Protein AF-A0A928L0U6-F1 (afdb_monomer_lite)

Secondary structure (DSSP, 8-state):
---------------------BPPPEEEEEE-TT--EEEEEEEEE--SSS-EEEEEEEETTEEEEEEEEEGGGHHHHS-SEEEEEEE-SSEEEEEEE-SS-EEEEEEE----S-GGGEEETTS---GGGS-HHHHHHHHHHHHHHHHHS-HHHHHHHHHHTT---HHHHHHHTTT-

Structure (mmCIF, N/CA/C/O backbone):
data_AF-A0A928L0U6-F1
#
_entry.id   AF-A0A928L0U6-F1
#
loop_
_atom_site.group_PDB
_atom_site.id
_atom_site.type_symbol
_atom_site.label_atom_id
_atom_site.label_alt_id
_atom_site.label_comp_id
_atom_site.label_asym_id
_atom_site.label_entity_id
_atom_site.label_seq_id
_atom_site.pdbx_PDB_ins_code
_atom_site.Cartn_x
_atom_site.Cartn_y
_atom_site.Cartn_z
_atom_site.occupancy
_atom_site.B_iso_or_equiv
_atom_site.auth_seq_id
_atom_site.auth_comp_id
_atom_site.auth_asym_id
_atom_site.auth_atom_id
_atom_site.pdbx_PDB_model_num
ATOM 1 N N . MET A 1 1 ? 22.237 1.518 -74.200 1.00 36.81 1 MET A N 1
ATOM 2 C CA . MET A 1 1 ? 22.639 2.707 -73.406 1.00 36.81 1 MET A CA 1
ATOM 3 C C . MET A 1 1 ? 21.566 3.766 -73.618 1.00 36.81 1 MET A C 1
ATOM 5 O O . MET A 1 1 ? 21.291 4.031 -74.770 1.00 36.81 1 MET A O 1
ATOM 9 N N . LYS A 1 2 ? 20.863 4.363 -72.656 1.00 33.72 2 LYS A N 1
ATOM 10 C CA . LYS A 1 2 ? 20.849 4.355 -71.186 1.00 33.72 2 LYS A CA 1
ATOM 11 C C . LYS A 1 2 ? 19.377 4.572 -70.776 1.00 33.72 2 LYS A C 1
ATOM 13 O O . LYS A 1 2 ? 18.682 5.361 -71.406 1.00 33.72 2 LYS A O 1
ATOM 18 N N . ARG A 1 3 ? 18.920 3.847 -69.751 1.00 42.75 3 ARG A N 1
ATOM 19 C CA . ARG A 1 3 ? 17.608 4.009 -69.107 1.00 42.75 3 ARG A CA 1
ATOM 20 C C . ARG A 1 3 ? 17.595 5.345 -68.355 1.00 42.75 3 ARG A C 1
ATOM 22 O O . ARG A 1 3 ? 18.485 5.558 -67.538 1.00 42.75 3 ARG A O 1
ATOM 29 N N . ILE A 1 4 ? 16.615 6.210 -68.608 1.00 46.28 4 ILE A N 1
ATOM 30 C CA . ILE A 1 4 ? 16.318 7.353 -67.735 1.00 46.28 4 ILE A CA 1
ATOM 31 C C . ILE A 1 4 ? 15.182 6.899 -66.824 1.00 46.28 4 ILE A C 1
ATOM 33 O O . ILE A 1 4 ? 14.012 6.895 -67.192 1.00 46.28 4 ILE A O 1
ATOM 37 N N . LEU A 1 5 ? 15.596 6.396 -65.666 1.00 39.69 5 LEU A N 1
ATOM 38 C CA . LEU A 1 5 ? 14.762 6.122 -64.511 1.00 39.69 5 LEU A CA 1
ATOM 39 C C . LEU A 1 5 ? 14.549 7.479 -63.831 1.00 39.69 5 LEU A C 1
ATOM 41 O O . LEU A 1 5 ? 15.474 8.011 -63.219 1.00 39.69 5 LEU A O 1
ATOM 45 N N . THR A 1 6 ? 13.381 8.086 -64.018 1.00 46.53 6 THR A N 1
ATOM 46 C CA . THR A 1 6 ? 13.034 9.326 -63.322 1.00 46.53 6 THR A CA 1
ATOM 47 C C . THR A 1 6 ? 12.952 9.021 -61.833 1.00 46.53 6 THR A C 1
ATOM 49 O O . THR A 1 6 ? 12.134 8.210 -61.401 1.00 46.53 6 THR A O 1
ATOM 52 N N . LEU A 1 7 ? 13.865 9.642 -61.085 1.00 39.06 7 LEU A N 1
ATOM 53 C CA . LEU A 1 7 ? 13.968 9.610 -59.635 1.00 39.06 7 LEU A CA 1
ATOM 54 C C . LEU A 1 7 ? 12.607 9.923 -59.000 1.00 39.06 7 LEU A C 1
ATOM 56 O O . LEU A 1 7 ? 12.190 11.077 -58.920 1.00 39.06 7 LEU A O 1
ATOM 60 N N . MET A 1 8 ? 11.957 8.889 -58.479 1.00 38.91 8 MET A N 1
ATOM 61 C CA . MET A 1 8 ? 11.011 9.011 -57.381 1.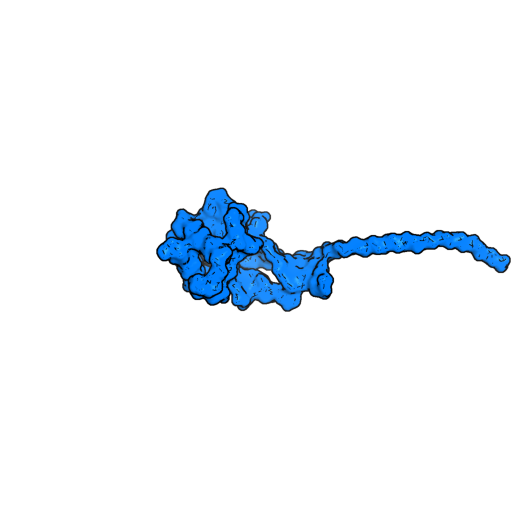00 38.91 8 MET A CA 1
ATOM 62 C C . MET A 1 8 ? 11.874 9.273 -56.139 1.00 38.91 8 MET A C 1
ATOM 64 O O . MET A 1 8 ? 12.319 8.345 -55.468 1.00 38.91 8 MET A O 1
ATOM 68 N N . VAL A 1 9 ? 12.255 10.539 -55.926 1.00 48.03 9 VAL A N 1
ATOM 69 C CA . VAL A 1 9 ? 12.964 10.949 -54.712 1.00 48.03 9 VAL A CA 1
ATOM 70 C C . VAL A 1 9 ? 12.006 10.724 -53.558 1.00 48.03 9 VAL A C 1
ATOM 72 O O . VAL A 1 9 ? 11.060 11.480 -53.351 1.00 48.03 9 VAL A O 1
ATOM 75 N N . CYS A 1 10 ? 12.278 9.641 -52.840 1.00 39.12 10 CYS A N 1
ATOM 76 C CA . CYS A 1 10 ? 11.883 9.397 -51.473 1.00 39.12 10 CYS A CA 1
ATOM 77 C C . CYS A 1 10 ? 12.217 10.634 -50.637 1.00 39.12 10 CYS A C 1
ATOM 79 O O . CYS A 1 10 ? 13.304 10.749 -50.072 1.00 39.12 10 CYS A O 1
ATOM 81 N N . MET A 1 11 ? 11.276 11.568 -50.548 1.00 35.69 11 MET A N 1
ATOM 82 C CA . MET A 1 11 ? 11.236 12.510 -49.446 1.00 35.69 11 MET A CA 1
ATOM 83 C C . MET A 1 11 ? 10.711 11.703 -48.262 1.00 35.69 11 MET A C 1
ATOM 85 O O . MET A 1 11 ? 9.514 11.639 -47.993 1.00 35.69 11 MET A O 1
ATOM 89 N N . GLY A 1 12 ? 11.636 10.950 -47.662 1.00 40.84 12 GLY A N 1
ATOM 90 C CA . GLY A 1 12 ? 11.429 10.204 -46.439 1.00 40.84 12 GLY A CA 1
ATOM 91 C C . GLY A 1 12 ? 11.084 11.191 -45.343 1.00 40.84 12 GLY A C 1
ATOM 92 O O . GLY A 1 12 ? 11.961 11.720 -44.667 1.00 40.84 12 GLY A O 1
ATOM 93 N N . ILE A 1 13 ? 9.790 11.437 -45.182 1.00 47.28 13 ILE A N 1
ATOM 94 C CA . ILE A 1 13 ? 9.236 11.895 -43.925 1.00 47.28 13 ILE A CA 1
ATOM 95 C C . ILE A 1 13 ? 9.401 10.706 -42.977 1.00 47.28 13 ILE A C 1
ATOM 97 O O . ILE A 1 13 ? 8.510 9.876 -42.825 1.00 47.28 13 ILE A O 1
ATOM 101 N N . ILE A 1 14 ? 10.586 10.584 -42.382 1.00 45.88 14 ILE A N 1
ATOM 102 C CA . ILE A 1 14 ? 10.756 9.780 -41.183 1.00 45.88 14 ILE A CA 1
ATOM 103 C C . ILE A 1 14 ? 10.191 10.644 -40.053 1.00 45.88 14 ILE A C 1
ATOM 105 O O . ILE A 1 14 ? 10.925 11.305 -39.325 1.00 45.88 14 ILE A O 1
ATOM 109 N N . PHE A 1 15 ? 8.862 10.663 -39.920 1.00 38.91 15 PHE A N 1
ATOM 110 C CA . PHE A 1 15 ? 8.289 10.805 -38.591 1.00 38.91 15 PHE A CA 1
ATOM 111 C C . PHE A 1 15 ? 8.683 9.520 -37.868 1.00 38.91 15 PHE A C 1
ATOM 113 O O . PHE A 1 15 ? 7.978 8.516 -37.930 1.00 38.91 15 PHE A O 1
ATOM 120 N N . VAL A 1 16 ? 9.851 9.532 -37.218 1.00 48.03 16 VAL A N 1
ATOM 121 C CA . VAL A 1 16 ? 10.051 8.667 -36.062 1.00 48.03 16 VAL A CA 1
ATOM 122 C C . VAL A 1 16 ? 9.058 9.223 -35.054 1.00 48.03 16 VAL A C 1
ATOM 124 O O . VAL A 1 16 ? 9.351 10.166 -34.326 1.00 48.03 16 VAL A O 1
ATOM 127 N N . GLY A 1 17 ? 7.823 8.726 -35.093 1.00 39.69 17 GLY A N 1
ATOM 128 C CA . GLY A 1 17 ? 7.016 8.772 -33.896 1.00 39.69 17 GLY A CA 1
ATOM 129 C C . GLY A 1 17 ? 7.876 8.094 -32.843 1.00 39.69 17 GLY A C 1
ATOM 130 O O . GLY A 1 17 ? 8.216 6.922 -33.007 1.00 39.69 17 GLY A O 1
ATOM 131 N N . CYS A 1 18 ? 8.293 8.835 -31.819 1.00 43.31 18 CYS A N 1
ATOM 132 C CA . CYS A 1 18 ? 8.692 8.248 -30.549 1.00 43.31 18 CYS A CA 1
ATOM 133 C C . CYS A 1 18 ? 7.446 7.547 -29.999 1.00 43.31 18 CYS A C 1
ATOM 135 O O . CYS A 1 18 ? 6.746 8.069 -29.139 1.00 43.31 18 CYS A O 1
ATOM 137 N N . GLY A 1 19 ? 7.086 6.419 -30.608 1.00 41.84 19 GLY A N 1
ATOM 138 C CA . GLY A 1 19 ? 6.124 5.500 -30.056 1.00 41.84 19 GLY A CA 1
ATOM 139 C C . GLY A 1 19 ? 6.805 4.926 -28.837 1.00 41.84 19 GLY A C 1
ATOM 140 O O . GLY A 1 19 ? 7.831 4.257 -28.965 1.00 41.84 19 GLY A O 1
ATOM 141 N N . ASN A 1 20 ? 6.274 5.244 -27.662 1.00 50.28 20 ASN A N 1
ATOM 142 C CA . ASN A 1 20 ? 6.529 4.447 -26.478 1.00 50.28 20 ASN A CA 1
ATOM 143 C C . ASN A 1 20 ? 6.080 3.028 -26.833 1.00 50.28 20 ASN A C 1
ATOM 145 O O . ASN A 1 20 ? 4.891 2.723 -26.810 1.00 50.28 20 ASN A O 1
ATOM 149 N N . ASN A 1 21 ? 7.019 2.199 -27.282 1.00 57.91 21 ASN A N 1
ATOM 150 C CA . ASN A 1 21 ? 6.764 0.787 -27.478 1.00 57.91 21 ASN A CA 1
ATOM 151 C C . ASN A 1 21 ? 6.652 0.207 -26.070 1.00 57.91 21 ASN A C 1
ATOM 153 O O . ASN A 1 21 ? 7.659 0.119 -25.362 1.00 57.91 21 ASN A O 1
ATOM 157 N N . GLU A 1 22 ? 5.421 -0.070 -25.652 1.00 57.06 22 GLU A N 1
ATOM 158 C CA . GLU A 1 22 ? 5.137 -0.895 -24.485 1.00 57.06 22 GLU A CA 1
ATOM 159 C C . GLU A 1 22 ? 5.423 -2.351 -24.884 1.00 57.06 22 GLU A C 1
ATOM 161 O O . GLU A 1 22 ? 4.916 -2.839 -25.898 1.00 57.06 22 GLU A O 1
ATOM 166 N N . TYR A 1 23 ? 6.318 -3.011 -24.149 1.00 62.94 23 TYR A N 1
ATOM 167 C CA . TYR A 1 23 ? 6.666 -4.419 -24.360 1.00 62.94 23 TYR A CA 1
ATOM 168 C C . TYR A 1 23 ? 5.714 -5.331 -23.567 1.00 62.94 23 TYR A C 1
ATOM 170 O O . TYR A 1 23 ? 4.919 -4.848 -22.763 1.00 62.94 23 TYR A O 1
ATOM 178 N N . GLU A 1 24 ? 5.772 -6.650 -23.799 1.00 65.56 24 GLU A N 1
ATOM 179 C CA . GLU A 1 24 ? 4.904 -7.629 -23.122 1.00 65.56 24 GLU A CA 1
ATOM 180 C C . GLU A 1 24 ? 4.887 -7.436 -21.596 1.00 65.56 24 GLU A C 1
ATOM 182 O O . GLU A 1 24 ? 5.928 -7.431 -20.933 1.00 65.56 24 GLU A O 1
ATOM 187 N N . ALA A 1 25 ? 3.679 -7.294 -21.043 1.00 74.88 25 ALA A N 1
ATOM 188 C CA . ALA A 1 25 ? 3.470 -7.203 -19.609 1.00 74.88 25 ALA A CA 1
ATOM 189 C C . ALA A 1 25 ? 3.709 -8.572 -18.964 1.00 74.88 25 ALA A C 1
ATOM 191 O O . ALA A 1 25 ? 3.139 -9.587 -19.369 1.00 74.88 25 ALA A O 1
ATOM 192 N N . ASN A 1 26 ? 4.542 -8.596 -17.933 1.00 88.44 26 ASN A N 1
ATOM 193 C CA . ASN A 1 26 ? 4.703 -9.766 -17.083 1.00 88.44 26 ASN A CA 1
ATOM 194 C C . ASN A 1 26 ? 3.840 -9.587 -15.833 1.00 88.44 26 ASN A C 1
ATOM 196 O O . ASN A 1 26 ? 3.715 -8.471 -15.328 1.00 88.44 26 ASN A O 1
ATOM 200 N N . SER A 1 27 ? 3.293 -10.676 -15.293 1.00 94.00 27 SER A N 1
ATOM 201 C CA . SER A 1 27 ? 2.428 -10.605 -14.117 1.00 94.00 27 SER A CA 1
ATOM 202 C C . SER A 1 27 ? 2.723 -11.677 -13.075 1.00 94.00 27 SER A C 1
ATOM 204 O O . SER A 1 27 ? 3.277 -12.740 -13.366 1.00 94.00 27 SER A O 1
ATOM 206 N N . TYR A 1 28 ? 2.384 -11.377 -11.824 1.00 94.94 28 TYR A N 1
ATOM 207 C CA . TYR A 1 28 ? 2.440 -12.322 -10.715 1.00 94.94 28 TYR A CA 1
ATOM 208 C C . TYR A 1 28 ? 1.364 -12.016 -9.675 1.00 94.94 28 TYR A C 1
ATOM 210 O O . TYR A 1 28 ? 0.845 -10.903 -9.593 1.00 94.94 28 TYR A O 1
ATOM 218 N N . THR A 1 29 ? 1.044 -13.020 -8.862 1.00 96.81 29 THR A N 1
ATOM 219 C CA . THR A 1 29 ? 0.003 -12.922 -7.839 1.00 96.81 29 THR A CA 1
ATOM 220 C C . THR A 1 29 ? 0.617 -12.808 -6.449 1.00 96.81 29 THR A C 1
ATOM 222 O O . THR A 1 29 ? 1.466 -13.613 -6.062 1.00 96.81 29 THR A O 1
ATOM 225 N N . LEU A 1 30 ? 0.141 -11.839 -5.671 1.00 96.50 30 LEU A N 1
ATOM 226 C CA . LEU A 1 30 ? 0.382 -11.733 -4.238 1.00 96.50 30 LEU A CA 1
ATOM 227 C C . LEU A 1 30 ? -0.888 -12.125 -3.491 1.00 96.50 30 LEU A C 1
ATOM 229 O O . LEU A 1 30 ? -1.949 -11.559 -3.726 1.00 96.50 30 LEU A O 1
ATOM 233 N N . LYS A 1 31 ? -0.770 -13.060 -2.550 1.00 96.12 31 LYS A N 1
ATOM 234 C CA . LYS A 1 31 ? -1.862 -13.434 -1.652 1.00 96.12 31 LYS A CA 1
ATOM 235 C C . LYS A 1 31 ? -1.438 -13.224 -0.211 1.00 96.12 31 LYS A C 1
ATOM 237 O O . LYS A 1 31 ? -0.339 -13.628 0.169 1.00 96.12 31 LYS A O 1
ATOM 242 N N . ASN A 1 32 ? -2.301 -12.609 0.589 1.00 93.69 32 ASN A N 1
ATOM 243 C CA . ASN A 1 32 ? -2.034 -12.391 2.007 1.00 93.69 32 ASN A CA 1
ATOM 244 C C . ASN A 1 32 ? -2.902 -13.276 2.917 1.00 93.69 32 ASN A C 1
ATOM 246 O O . ASN A 1 32 ? -3.729 -14.074 2.469 1.00 93.69 32 ASN A O 1
ATOM 250 N N . ASN A 1 33 ? -2.702 -13.128 4.227 1.00 94.31 33 ASN A N 1
ATOM 251 C CA . ASN A 1 33 ? -3.347 -13.959 5.246 1.00 94.31 33 ASN A CA 1
ATOM 252 C C . ASN A 1 33 ? -4.825 -13.602 5.506 1.00 94.31 33 ASN A C 1
ATOM 254 O O . ASN A 1 33 ? -5.458 -14.227 6.355 1.00 94.31 33 ASN A O 1
ATOM 258 N N . PHE A 1 34 ? -5.385 -12.642 4.764 1.00 92.94 34 PHE A N 1
ATOM 259 C CA . PHE A 1 34 ? -6.811 -12.302 4.749 1.00 92.94 34 PHE A CA 1
ATOM 260 C C . PHE A 1 34 ? -7.535 -12.827 3.503 1.00 92.94 34 PHE A C 1
ATOM 262 O O . PHE A 1 34 ? -8.688 -12.476 3.275 1.00 92.94 34 PHE A O 1
ATOM 269 N N . ASN A 1 35 ? -6.887 -13.699 2.717 1.00 91.62 35 ASN A N 1
ATOM 270 C CA . ASN A 1 35 ? -7.367 -14.158 1.408 1.00 91.62 35 ASN A CA 1
ATOM 271 C C . ASN A 1 35 ? -7.545 -13.031 0.380 1.00 91.62 35 ASN A C 1
ATOM 273 O O . ASN A 1 35 ? -8.207 -13.242 -0.633 1.00 91.62 35 ASN A O 1
ATOM 277 N N . GLU A 1 36 ? -6.934 -11.870 0.610 1.00 94.56 36 GLU A N 1
ATOM 278 C CA . GLU A 1 36 ? -6.851 -10.825 -0.401 1.00 94.56 36 GLU A CA 1
ATOM 279 C C . GLU A 1 36 ? -5.825 -11.277 -1.449 1.00 94.56 36 GLU A C 1
ATOM 281 O O . GLU A 1 36 ? -4.711 -11.695 -1.105 1.00 94.56 36 GLU A O 1
ATOM 286 N N . GLU A 1 37 ? -6.228 -11.236 -2.715 1.00 97.19 37 GLU A N 1
ATOM 287 C CA . GLU A 1 37 ? -5.417 -11.636 -3.859 1.00 97.19 37 GLU A CA 1
ATOM 288 C C . GLU A 1 37 ? -5.221 -10.435 -4.782 1.00 97.19 37 GLU A C 1
ATOM 290 O O . GLU A 1 37 ? -6.187 -9.808 -5.219 1.00 97.19 37 GLU A O 1
ATOM 295 N N . TYR A 1 38 ? -3.959 -10.124 -5.058 1.00 97.12 38 TYR A N 1
ATOM 296 C CA . TYR A 1 38 ? -3.540 -8.988 -5.860 1.00 97.12 38 TYR A CA 1
ATOM 297 C C . TYR A 1 38 ? -2.781 -9.486 -7.079 1.00 97.12 38 TYR A C 1
ATOM 299 O O . TYR A 1 38 ? -1.856 -10.292 -6.951 1.00 97.12 38 TYR A O 1
ATOM 307 N N . ILE A 1 39 ? -3.147 -8.987 -8.252 1.00 97.31 39 ILE A N 1
ATOM 308 C CA . ILE A 1 39 ? -2.397 -9.221 -9.483 1.00 97.31 39 ILE A CA 1
ATOM 309 C C . ILE A 1 39 ? -1.496 -8.015 -9.676 1.00 97.31 39 ILE A C 1
ATOM 311 O O . ILE A 1 39 ? -1.967 -6.884 -9.649 1.00 97.31 39 ILE A O 1
ATOM 315 N N . VAL A 1 40 ? -0.203 -8.250 -9.841 1.00 96.31 40 VAL A N 1
ATOM 316 C CA . VAL A 1 40 ? 0.760 -7.197 -10.138 1.00 96.31 40 VAL A CA 1
ATOM 317 C C . VAL A 1 40 ? 1.278 -7.416 -11.543 1.00 96.31 40 VAL A C 1
ATOM 319 O O . VAL A 1 40 ? 1.804 -8.486 -11.846 1.00 96.31 40 VAL A O 1
ATOM 322 N N . GLU A 1 41 ? 1.148 -6.393 -12.373 1.00 94.94 41 GLU A N 1
ATOM 323 C CA . GLU A 1 41 ? 1.671 -6.339 -13.729 1.00 94.94 41 GLU A CA 1
ATOM 324 C C . GLU A 1 41 ? 2.857 -5.385 -13.787 1.00 94.94 41 GLU A C 1
ATOM 326 O O . GLU A 1 41 ? 2.904 -4.380 -13.074 1.00 94.94 41 GLU A O 1
ATOM 331 N N . TYR A 1 42 ? 3.830 -5.702 -14.634 1.00 91.12 42 TYR A N 1
ATOM 332 C CA . TYR A 1 42 ? 4.902 -4.784 -14.966 1.00 91.12 42 TYR A CA 1
ATOM 333 C C . TYR A 1 42 ? 5.151 -4.755 -16.468 1.00 91.12 42 TYR A C 1
ATOM 335 O O . TYR A 1 42 ? 5.412 -5.784 -17.099 1.00 91.12 42 TYR A O 1
ATOM 343 N N . THR A 1 43 ? 5.082 -3.547 -17.014 1.00 89.62 43 THR A N 1
ATOM 344 C CA . THR A 1 43 ? 5.160 -3.263 -18.444 1.00 89.62 43 THR A CA 1
ATOM 345 C C . THR A 1 43 ? 6.389 -2.414 -18.697 1.00 89.62 43 THR A C 1
ATOM 347 O O . THR A 1 43 ? 6.532 -1.316 -18.151 1.00 89.62 43 THR A O 1
ATOM 350 N N . GLU A 1 44 ? 7.304 -2.926 -19.512 1.00 88.06 44 GLU A N 1
ATOM 351 C CA . GLU A 1 44 ? 8.475 -2.164 -19.932 1.00 88.06 44 GLU A CA 1
ATOM 352 C C . GLU A 1 44 ? 8.049 -1.147 -20.986 1.00 88.06 44 GLU A C 1
ATOM 354 O O . GLU A 1 44 ? 7.288 -1.466 -21.900 1.00 88.06 44 GLU A O 1
ATOM 359 N N . TYR A 1 45 ? 8.564 0.072 -20.892 1.00 83.88 45 TYR A N 1
ATOM 360 C CA . TYR A 1 45 ? 8.366 1.077 -21.924 1.00 83.88 45 TYR A CA 1
ATOM 361 C C . TYR A 1 45 ? 9.659 1.831 -22.197 1.00 83.88 45 TYR A C 1
ATOM 363 O O . TYR A 1 45 ? 10.497 2.072 -21.322 1.00 83.88 45 TYR A O 1
ATOM 371 N N . SER A 1 46 ? 9.837 2.188 -23.465 1.00 78.56 46 SER A N 1
ATOM 372 C CA . SER A 1 46 ? 11.036 2.888 -23.915 1.00 78.56 46 SER A CA 1
ATOM 373 C C . SER A 1 46 ? 11.034 4.322 -23.377 1.00 78.56 46 SER A C 1
ATOM 375 O O . SER A 1 46 ? 10.255 5.149 -23.839 1.00 78.56 46 SER A O 1
ATOM 377 N N . GLY A 1 47 ? 11.910 4.626 -22.420 1.00 66.50 47 GLY A N 1
ATOM 378 C CA . GLY A 1 47 ? 12.338 5.990 -22.123 1.00 66.50 47 GLY A CA 1
ATOM 379 C C . GLY A 1 47 ? 13.687 6.250 -22.795 1.00 66.50 47 GLY A C 1
ATOM 380 O O . GLY A 1 47 ? 14.488 5.338 -22.991 1.00 66.50 47 GLY A O 1
ATOM 381 N N . PHE A 1 48 ? 13.945 7.486 -23.209 1.00 52.88 48 PHE A N 1
ATOM 382 C CA . PHE A 1 48 ? 15.283 7.895 -23.633 1.00 52.88 48 PHE A CA 1
ATOM 383 C C . PHE A 1 48 ? 15.880 8.782 -22.533 1.00 52.88 48 PHE A C 1
ATOM 385 O O . PHE A 1 48 ? 15.224 9.753 -22.152 1.00 52.88 48 PHE A O 1
ATOM 392 N N . PRO A 1 49 ? 17.097 8.509 -22.029 1.00 67.69 49 PRO A N 1
ATOM 393 C CA . PRO A 1 49 ? 18.030 7.452 -22.444 1.00 67.69 49 PRO A CA 1
ATOM 394 C C . PRO A 1 49 ? 17.769 6.070 -21.812 1.00 67.69 49 PRO A C 1
ATOM 396 O O . PRO A 1 49 ? 18.360 5.094 -22.267 1.00 67.69 49 PRO A O 1
ATOM 399 N N . ASP A 1 50 ? 16.916 5.983 -20.787 1.00 74.31 50 ASP A N 1
ATOM 400 C CA . ASP A 1 50 ? 16.732 4.779 -19.969 1.00 74.31 50 ASP A CA 1
ATOM 401 C C . ASP A 1 50 ? 15.382 4.086 -20.202 1.00 74.31 50 ASP A C 1
ATOM 403 O O . ASP A 1 50 ? 14.333 4.725 -20.255 1.00 74.31 50 ASP A O 1
ATOM 407 N N . THR A 1 51 ? 15.390 2.752 -20.264 1.00 84.25 51 THR A N 1
ATOM 408 C CA . THR A 1 51 ? 14.157 1.947 -20.241 1.00 84.25 51 THR A CA 1
ATOM 409 C C . THR A 1 51 ? 13.493 2.068 -18.874 1.00 84.25 51 THR A C 1
ATOM 411 O O . THR A 1 51 ? 14.138 1.892 -17.835 1.00 84.25 51 THR A O 1
ATOM 414 N N . ASN A 1 52 ? 12.194 2.327 -18.881 1.00 88.25 52 ASN A N 1
ATOM 415 C CA . ASN A 1 52 ? 11.388 2.420 -17.680 1.00 88.25 52 ASN A CA 1
ATOM 416 C C . ASN A 1 52 ? 10.463 1.210 -17.567 1.00 88.25 52 ASN A C 1
ATOM 418 O O . ASN A 1 52 ? 10.238 0.467 -18.524 1.00 88.25 52 ASN A O 1
ATOM 422 N N . VAL A 1 53 ? 9.933 1.023 -16.370 1.00 89.94 53 VAL A N 1
ATOM 423 C CA . VAL A 1 53 ? 8.905 0.040 -16.069 1.00 89.94 53 VAL A CA 1
ATOM 424 C C . VAL A 1 53 ? 7.737 0.746 -15.408 1.00 89.94 53 VAL A C 1
ATOM 426 O O . VAL A 1 53 ? 7.933 1.568 -14.513 1.00 89.94 53 VAL A O 1
ATOM 429 N N . ARG A 1 54 ? 6.529 0.429 -15.861 1.00 91.44 54 ARG A N 1
ATOM 430 C CA . ARG A 1 54 ? 5.281 0.753 -15.174 1.00 91.44 54 ARG A CA 1
ATOM 431 C C . ARG A 1 54 ? 4.881 -0.476 -14.377 1.00 91.44 54 ARG A C 1
ATOM 433 O O . ARG A 1 54 ? 4.914 -1.574 -14.923 1.00 91.44 54 ARG A O 1
ATOM 440 N N . ILE A 1 55 ? 4.546 -0.297 -13.109 1.00 92.19 55 ILE A N 1
ATOM 441 C CA . ILE A 1 55 ? 4.047 -1.346 -12.227 1.00 92.19 55 ILE A CA 1
ATOM 442 C C . ILE A 1 55 ? 2.617 -0.981 -11.861 1.00 92.19 55 ILE A C 1
ATOM 444 O O . ILE A 1 55 ? 2.386 0.085 -11.292 1.00 92.19 55 ILE A O 1
ATOM 448 N N . THR A 1 56 ? 1.690 -1.886 -12.151 1.00 93.50 56 THR A N 1
ATOM 449 C CA . THR A 1 56 ? 0.266 -1.716 -11.866 1.00 93.50 56 THR A CA 1
ATOM 450 C C . THR A 1 56 ? -0.195 -2.857 -10.970 1.00 93.50 56 THR A C 1
ATOM 452 O O . THR A 1 56 ? 0.118 -4.021 -11.225 1.00 93.50 56 THR A O 1
ATOM 455 N N . ALA A 1 57 ? -0.908 -2.542 -9.893 1.00 95.12 57 ALA A N 1
ATOM 456 C CA . ALA A 1 57 ? -1.509 -3.537 -9.016 1.00 95.12 57 ALA A CA 1
ATOM 457 C C . ALA A 1 57 ? -3.028 -3.513 -9.152 1.00 95.12 57 ALA A C 1
ATOM 459 O O . ALA A 1 57 ? -3.646 -2.449 -9.205 1.00 95.12 57 ALA A O 1
ATOM 460 N N . TYR A 1 58 ? -3.623 -4.700 -9.141 1.00 95.62 58 TYR A N 1
ATOM 461 C CA . TYR A 1 58 ? -5.056 -4.900 -9.256 1.00 95.62 58 TYR A CA 1
ATOM 462 C C . TYR A 1 58 ? -5.579 -5.717 -8.083 1.00 95.62 58 TYR A C 1
ATOM 464 O O . TYR A 1 58 ? -4.964 -6.705 -7.675 1.00 95.62 58 TYR A O 1
ATOM 472 N N . TYR A 1 59 ? -6.762 -5.355 -7.599 1.00 95.69 59 TYR A N 1
ATOM 473 C CA . TYR A 1 59 ? -7.531 -6.121 -6.627 1.00 95.69 59 TYR A CA 1
ATOM 474 C C . TYR A 1 59 ? -8.939 -6.349 -7.169 1.00 95.69 59 TYR A C 1
ATOM 476 O O . TYR A 1 59 ? -9.617 -5.415 -7.592 1.00 95.69 59 TYR A O 1
ATOM 484 N N . SER A 1 60 ? -9.388 -7.606 -7.190 1.00 92.75 60 SER A N 1
ATOM 485 C CA . SER A 1 60 ? -10.694 -7.985 -7.762 1.00 92.75 60 SER A CA 1
ATOM 486 C C . SER A 1 60 ? -10.923 -7.479 -9.203 1.00 92.75 60 SER A C 1
ATOM 488 O O . SER A 1 60 ? -12.047 -7.172 -9.591 1.00 92.75 60 SER A O 1
ATOM 490 N N . GLY A 1 61 ? -9.852 -7.378 -10.000 1.00 92.19 61 GLY A N 1
ATOM 491 C CA . GLY A 1 61 ? -9.890 -6.897 -11.389 1.00 92.19 61 GLY A CA 1
ATOM 492 C C . GLY A 1 61 ? -9.944 -5.374 -11.560 1.00 92.19 61 GLY A C 1
ATOM 493 O O . GLY A 1 61 ? -9.968 -4.906 -12.695 1.00 92.19 61 GLY A O 1
ATOM 494 N N . LYS A 1 62 ? -9.947 -4.601 -10.469 1.00 93.38 62 LYS A N 1
ATOM 495 C CA . LYS A 1 62 ? -9.829 -3.138 -10.488 1.00 93.38 62 LYS A CA 1
ATOM 496 C C . LYS A 1 62 ? -8.374 -2.744 -10.240 1.00 93.38 62 LYS A C 1
ATOM 498 O O . LYS A 1 62 ? -7.748 -3.312 -9.349 1.00 93.38 62 LYS A O 1
ATOM 503 N N . GLU A 1 63 ? -7.855 -1.789 -11.005 1.00 93.25 63 GLU A N 1
ATOM 504 C CA . GLU A 1 63 ? -6.578 -1.136 -10.702 1.00 93.25 63 GLU A CA 1
ATOM 505 C C . GLU A 1 63 ? -6.684 -0.386 -9.370 1.00 93.25 63 GLU A C 1
ATOM 507 O O . GLU A 1 63 ? -7.656 0.336 -9.150 1.00 93.25 63 GLU A O 1
ATOM 512 N N . ILE A 1 64 ? -5.698 -0.575 -8.494 1.00 92.94 64 ILE A N 1
ATOM 513 C CA . ILE A 1 64 ? -5.627 0.095 -7.187 1.00 92.94 64 ILE A CA 1
ATOM 514 C C . ILE A 1 64 ? -4.377 0.968 -7.036 1.00 92.94 64 ILE A C 1
ATOM 516 O O . ILE A 1 64 ? -4.278 1.746 -6.094 1.00 92.94 64 ILE A O 1
ATOM 520 N N . MET A 1 65 ? -3.392 0.808 -7.920 1.00 91.12 65 MET A N 1
ATOM 521 C CA . MET A 1 65 ? -2.122 1.526 -7.862 1.00 91.12 65 MET A CA 1
ATOM 522 C C . MET A 1 65 ? -1.403 1.407 -9.203 1.00 91.12 65 MET A C 1
ATOM 524 O O . MET A 1 65 ? -1.286 0.302 -9.735 1.00 91.12 65 MET A O 1
ATOM 528 N N . GLU A 1 66 ? -0.824 2.508 -9.670 1.00 90.75 66 GLU A N 1
ATOM 529 C CA . GLU A 1 66 ? 0.151 2.545 -10.757 1.00 90.75 66 GLU A CA 1
ATOM 530 C C . GLU A 1 66 ? 1.342 3.404 -10.321 1.00 90.75 66 GLU A C 1
ATOM 532 O O . GLU A 1 66 ? 1.168 4.485 -9.764 1.00 90.75 66 GLU A O 1
ATOM 537 N N . TYR A 1 67 ? 2.563 2.943 -10.581 1.00 87.94 67 TYR A N 1
ATOM 538 C CA . TYR A 1 67 ? 3.756 3.781 -10.475 1.00 87.94 67 TYR A CA 1
ATOM 539 C C . TYR A 1 67 ? 4.806 3.373 -11.500 1.00 87.94 67 TYR A C 1
ATOM 541 O O . TYR A 1 67 ? 4.800 2.266 -12.039 1.00 87.94 67 TYR A O 1
ATOM 549 N N . SER A 1 68 ? 5.732 4.285 -11.780 1.00 88.62 68 SER A N 1
ATOM 550 C CA . SER A 1 68 ? 6.822 4.057 -12.725 1.00 88.62 68 SER A CA 1
ATOM 551 C C . SER A 1 68 ? 8.186 4.128 -12.053 1.00 88.62 68 SER A C 1
ATOM 553 O O . SER A 1 68 ? 8.378 4.800 -11.042 1.00 88.62 68 SER A O 1
ATOM 555 N N . GLY A 1 69 ? 9.165 3.458 -12.647 1.00 87.25 69 GLY A N 1
ATOM 556 C CA . GLY A 1 69 ? 10.560 3.584 -12.253 1.00 87.25 69 GLY A CA 1
ATOM 557 C C . GLY A 1 69 ? 11.510 3.059 -13.318 1.00 87.25 69 GLY A C 1
ATOM 558 O O . GLY A 1 69 ? 11.100 2.629 -14.392 1.00 87.25 69 GLY A O 1
ATOM 559 N N . GLU A 1 70 ? 12.803 3.085 -13.017 1.00 88.38 70 GLU A N 1
ATOM 560 C CA . GLU A 1 70 ? 13.827 2.600 -13.942 1.00 88.38 70 GLU A CA 1
ATOM 561 C C . GLU A 1 70 ? 13.780 1.066 -14.052 1.00 88.38 70 GLU A C 1
ATOM 563 O O . GLU A 1 70 ? 13.827 0.360 -13.037 1.00 88.38 70 GLU A O 1
ATOM 568 N N . TYR A 1 71 ? 13.791 0.526 -15.274 1.00 86.25 71 TYR A N 1
ATOM 569 C CA . TYR A 1 71 ? 13.697 -0.920 -15.511 1.00 86.25 71 TYR A CA 1
ATOM 570 C C . TYR A 1 71 ? 14.819 -1.717 -14.830 1.00 86.25 71 TYR A C 1
ATOM 572 O O . TYR A 1 71 ? 14.580 -2.777 -14.257 1.00 86.25 71 TYR A O 1
ATOM 580 N N . LYS A 1 72 ? 16.045 -1.170 -14.779 1.00 87.44 72 LYS A N 1
ATOM 581 C CA . LYS A 1 72 ? 17.193 -1.793 -14.083 1.00 87.44 72 LYS A CA 1
ATOM 582 C C . LYS A 1 72 ? 16.933 -2.071 -12.591 1.00 87.44 72 LYS A C 1
ATOM 584 O O . LYS A 1 72 ? 17.677 -2.826 -11.967 1.00 87.44 72 LYS A O 1
ATOM 589 N N . ARG A 1 73 ? 15.897 -1.451 -12.011 1.00 88.00 73 ARG A N 1
ATOM 590 C CA . ARG A 1 73 ? 15.462 -1.607 -10.618 1.00 88.00 73 ARG A CA 1
ATOM 591 C C . ARG A 1 73 ? 14.160 -2.400 -10.479 1.00 88.00 73 ARG A C 1
ATOM 593 O O . ARG A 1 73 ? 13.673 -2.513 -9.360 1.00 88.00 73 ARG A O 1
ATOM 600 N N . VAL A 1 74 ? 13.608 -2.982 -11.549 1.00 88.62 74 VAL A N 1
ATOM 601 C CA . VAL A 1 74 ? 12.287 -3.642 -11.541 1.00 88.62 74 VAL A CA 1
ATOM 602 C C . VAL A 1 74 ? 12.139 -4.666 -10.412 1.00 88.62 74 VAL A C 1
ATOM 604 O O . VAL A 1 74 ? 11.201 -4.586 -9.628 1.00 88.62 74 VAL A O 1
ATOM 607 N N . GLU A 1 75 ? 13.125 -5.542 -10.217 1.00 89.12 75 GLU A N 1
ATOM 608 C CA . GLU A 1 75 ? 13.106 -6.555 -9.148 1.00 89.12 75 GLU A CA 1
ATOM 609 C C . GLU A 1 75 ? 13.124 -5.967 -7.731 1.00 89.12 75 GLU A C 1
ATOM 611 O O . GLU A 1 75 ? 12.789 -6.634 -6.755 1.00 89.12 75 GLU A O 1
ATOM 616 N N . GLN A 1 76 ? 13.536 -4.712 -7.596 1.00 90.69 76 GLN A N 1
ATOM 617 C CA . GLN A 1 76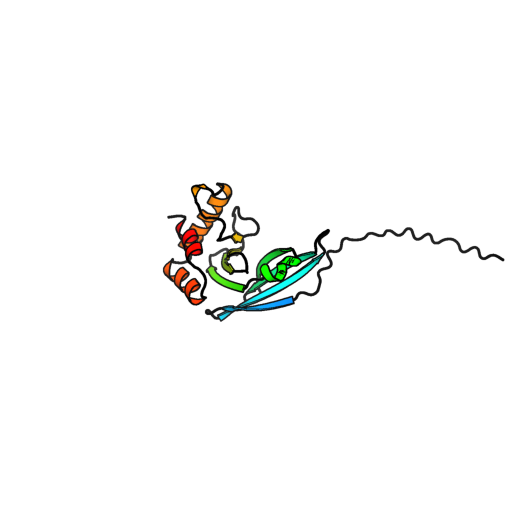 ? 13.563 -3.999 -6.327 1.00 90.69 76 GLN A CA 1
ATOM 618 C C . GLN A 1 76 ? 12.278 -3.193 -6.107 1.00 90.69 76 GLN A C 1
ATOM 620 O O . GLN A 1 76 ? 11.854 -3.025 -4.965 1.00 90.69 76 GLN A O 1
ATOM 625 N N . LEU A 1 77 ? 11.688 -2.702 -7.199 1.00 89.81 77 LEU A N 1
ATOM 626 C CA . LEU A 1 77 ? 10.457 -1.921 -7.212 1.00 89.81 77 LEU A CA 1
ATOM 627 C C . LEU A 1 77 ? 9.215 -2.799 -7.065 1.00 89.81 77 LEU A C 1
ATOM 629 O O . LEU A 1 77 ? 8.229 -2.321 -6.515 1.00 89.81 77 LEU A O 1
ATOM 633 N N . LYS A 1 78 ? 9.263 -4.059 -7.516 1.00 92.38 78 LYS A N 1
ATOM 634 C CA . LYS A 1 78 ? 8.158 -5.025 -7.436 1.00 92.38 78 LYS A CA 1
ATOM 635 C C . LYS A 1 78 ? 7.600 -5.140 -6.007 1.00 92.38 78 LYS A C 1
ATOM 637 O O . LYS A 1 78 ? 8.363 -5.440 -5.079 1.00 92.38 78 LYS A O 1
ATOM 642 N N . PRO A 1 79 ? 6.280 -4.959 -5.815 1.00 94.50 79 PRO A N 1
ATOM 643 C CA . PRO A 1 79 ? 5.618 -5.219 -4.549 1.00 94.50 79 PRO A CA 1
ATOM 644 C C . PRO A 1 79 ? 5.860 -6.657 -4.088 1.00 94.50 79 PRO A C 1
ATOM 646 O O . PRO A 1 79 ? 5.686 -7.618 -4.837 1.00 94.50 79 PRO A O 1
ATOM 649 N N . GLN A 1 80 ? 6.252 -6.812 -2.833 1.00 94.75 80 GLN A N 1
ATOM 650 C CA . GLN A 1 80 ? 6.405 -8.101 -2.159 1.00 94.75 80 GLN A CA 1
ATOM 651 C C . GLN A 1 80 ? 5.228 -8.384 -1.228 1.00 94.75 80 GLN A C 1
ATOM 653 O O . GLN A 1 80 ? 4.941 -9.540 -0.921 1.00 94.75 80 GLN A O 1
ATOM 658 N N . LYS A 1 81 ? 4.556 -7.328 -0.759 1.00 94.56 81 LYS A N 1
ATOM 659 C CA . LYS A 1 81 ? 3.340 -7.408 0.048 1.00 94.56 81 LYS A CA 1
ATOM 660 C C . LYS A 1 81 ? 2.402 -6.273 -0.324 1.00 94.56 81 LYS A C 1
ATOM 662 O O . LYS A 1 81 ? 2.859 -5.146 -0.489 1.00 94.56 81 LYS A O 1
ATOM 667 N N . ILE A 1 82 ? 1.114 -6.592 -0.382 1.00 95.88 82 ILE A N 1
ATOM 668 C CA . ILE A 1 82 ? 0.016 -5.628 -0.427 1.00 95.88 82 ILE A CA 1
ATOM 669 C C . ILE A 1 82 ? -1.020 -6.070 0.611 1.00 95.88 82 ILE A C 1
ATOM 671 O O . ILE A 1 82 ? -1.267 -7.269 0.803 1.00 95.88 82 ILE A O 1
ATOM 675 N N . LEU A 1 83 ? -1.564 -5.106 1.342 1.00 96.00 83 LEU A N 1
ATOM 676 C CA . LEU A 1 83 ? -2.551 -5.327 2.388 1.00 96.00 83 LEU A CA 1
ATOM 677 C C . LEU A 1 83 ? -3.527 -4.157 2.420 1.00 96.00 83 LEU A C 1
ATOM 679 O O . LEU A 1 83 ? -3.102 -3.020 2.589 1.00 96.00 83 LEU A O 1
ATOM 683 N N . HIS A 1 84 ? -4.823 -4.439 2.337 1.00 95.69 84 HIS A N 1
ATOM 684 C CA . HIS A 1 84 ? -5.855 -3.438 2.593 1.00 95.69 84 HIS A CA 1
ATOM 685 C C . HIS A 1 84 ? -5.844 -3.030 4.072 1.00 95.69 84 HIS A C 1
ATOM 687 O O . HIS A 1 84 ? -5.701 -3.879 4.959 1.00 95.69 84 HIS A O 1
ATOM 693 N N . LEU A 1 85 ? -5.958 -1.737 4.353 1.00 95.38 85 LEU A N 1
ATOM 694 C CA . LEU A 1 85 ? -5.959 -1.194 5.712 1.00 95.38 85 LEU A CA 1
ATOM 695 C C . LEU A 1 85 ? -7.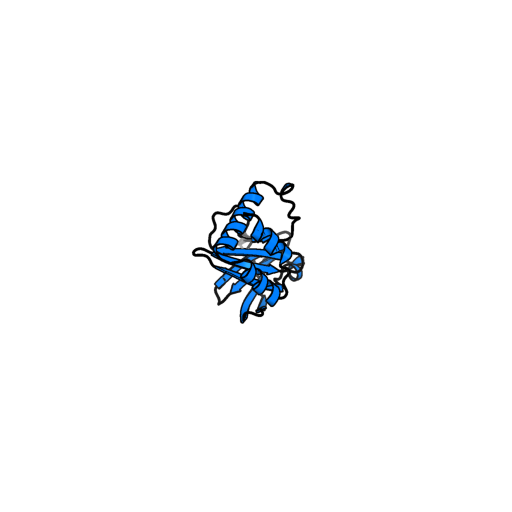381 -0.843 6.138 1.00 95.38 85 LEU A C 1
ATOM 697 O O . LEU A 1 85 ? -7.880 -1.409 7.112 1.00 95.38 85 LEU A O 1
ATOM 701 N N . CYS A 1 86 ? -8.034 0.041 5.388 1.00 94.75 86 CYS A N 1
ATOM 702 C CA . CYS A 1 86 ? -9.413 0.461 5.601 1.00 9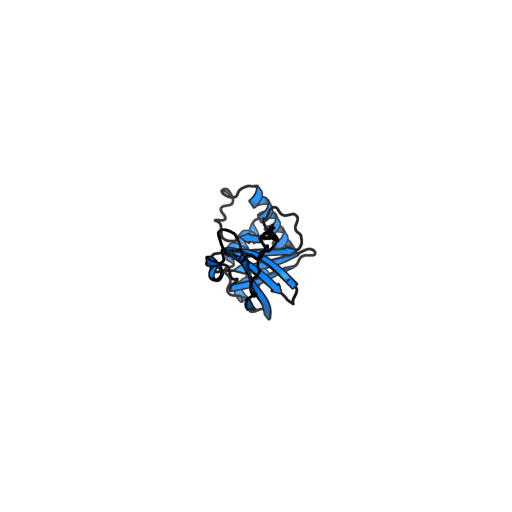4.75 86 CYS A CA 1
ATOM 703 C C . CYS A 1 86 ? -9.992 1.105 4.332 1.00 94.75 86 CYS A C 1
ATOM 705 O O . CYS A 1 86 ? -9.273 1.389 3.373 1.00 94.75 86 CYS A O 1
ATOM 707 N N . SER A 1 87 ? -11.306 1.318 4.343 1.00 93.19 87 SER A N 1
ATOM 708 C CA . SER A 1 87 ? -12.055 1.982 3.274 1.00 93.19 87 SER A CA 1
ATOM 709 C C . SER A 1 87 ? -12.774 3.196 3.842 1.00 93.19 87 SER A C 1
ATOM 711 O O . SER A 1 87 ? -13.281 3.140 4.963 1.00 93.19 87 SER A O 1
ATOM 713 N N . THR A 1 88 ? -12.881 4.251 3.045 1.00 89.25 88 THR A N 1
ATOM 714 C CA . THR A 1 88 ? -13.744 5.408 3.306 1.00 89.25 88 THR A CA 1
ATOM 715 C C . THR A 1 88 ? -14.887 5.443 2.292 1.00 89.25 88 THR A C 1
ATOM 717 O O . THR A 1 88 ? -15.086 4.517 1.506 1.00 89.25 88 THR A O 1
ATOM 720 N N . GLN A 1 89 ? -15.656 6.534 2.273 1.00 84.75 89 GLN A N 1
ATOM 721 C CA . GLN A 1 89 ? -16.636 6.767 1.208 1.00 84.75 89 GLN A CA 1
ATOM 722 C C . GLN A 1 89 ? -15.998 7.091 -0.154 1.00 84.75 89 GLN A C 1
ATOM 724 O O . GLN A 1 89 ? -16.683 6.987 -1.170 1.00 84.75 89 GLN A O 1
ATOM 729 N N . LYS A 1 90 ? -14.735 7.536 -0.186 1.00 85.88 90 LYS A N 1
ATOM 730 C CA . LYS A 1 90 ? -14.084 8.077 -1.393 1.00 85.88 90 LYS A CA 1
ATOM 731 C C . LYS A 1 90 ? -12.839 7.312 -1.829 1.00 85.88 90 LYS A C 1
ATOM 733 O O . LYS A 1 90 ? -12.456 7.421 -2.993 1.00 85.88 90 LYS A O 1
ATOM 738 N N . CYS A 1 91 ? -12.200 6.594 -0.914 1.00 89.44 91 CYS A N 1
ATOM 739 C CA . CYS A 1 91 ? -10.912 5.967 -1.156 1.00 89.44 91 CYS A CA 1
ATOM 740 C C . CYS A 1 91 ? -10.729 4.678 -0.356 1.00 89.44 91 CYS A C 1
ATOM 742 O O . CYS A 1 91 ? -11.358 4.468 0.683 1.00 89.44 91 CYS A O 1
ATOM 744 N N . ASP A 1 92 ? -9.821 3.844 -0.844 1.00 93.38 92 ASP A N 1
ATOM 745 C CA . ASP A 1 92 ? -9.297 2.678 -0.151 1.00 93.38 92 ASP A CA 1
ATOM 746 C C . ASP A 1 92 ? -7.822 2.903 0.195 1.00 93.38 92 ASP A C 1
ATOM 748 O O . ASP A 1 92 ? -7.034 3.359 -0.637 1.00 93.38 92 ASP A O 1
ATOM 752 N N . PHE A 1 93 ? -7.444 2.561 1.426 1.00 93.81 93 PHE A N 1
ATOM 753 C CA . PHE A 1 93 ? -6.073 2.665 1.914 1.00 93.81 93 PHE A CA 1
ATOM 754 C C . PHE A 1 93 ? -5.403 1.301 1.937 1.00 93.81 93 PHE A C 1
ATOM 756 O O . PHE A 1 93 ? -5.951 0.326 2.462 1.00 93.81 93 PHE A O 1
ATOM 763 N N . TYR A 1 94 ? -4.170 1.246 1.448 1.00 94.94 94 TYR A N 1
ATOM 764 C CA . TYR A 1 94 ? -3.3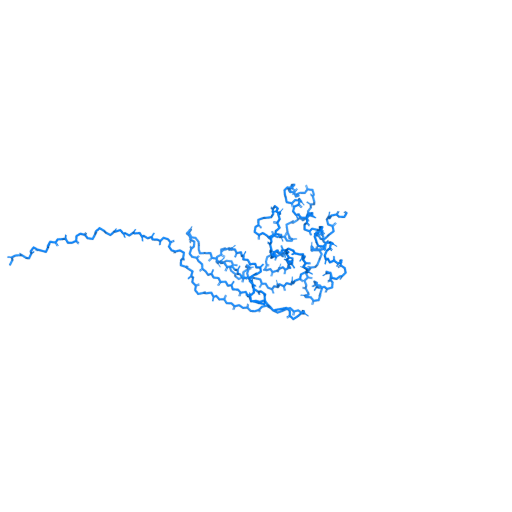96 0.016 1.373 1.00 94.94 94 TYR A CA 1
ATOM 765 C C . TYR A 1 94 ? -1.973 0.222 1.873 1.00 94.94 94 TYR A C 1
ATOM 767 O O . TYR A 1 94 ? -1.347 1.241 1.608 1.00 94.94 94 TYR A O 1
ATOM 775 N N . PHE A 1 95 ? -1.429 -0.793 2.534 1.00 94.94 95 PHE A N 1
ATOM 776 C CA . PHE A 1 95 ? -0.003 -0.925 2.789 1.00 94.94 95 PHE A CA 1
ATOM 777 C C . PHE A 1 95 ? 0.657 -1.692 1.644 1.00 94.94 95 PHE A C 1
ATOM 779 O O . PHE A 1 95 ? 0.175 -2.757 1.244 1.00 94.94 95 PHE A O 1
ATOM 786 N N . MET A 1 96 ? 1.807 -1.208 1.182 1.00 93.94 96 MET A N 1
ATOM 787 C CA . MET A 1 96 ? 2.674 -1.894 0.230 1.00 93.94 96 MET A CA 1
ATOM 788 C C . MET A 1 96 ? 4.103 -1.954 0.756 1.00 93.94 96 MET A C 1
ATOM 790 O O . MET A 1 96 ? 4.607 -1.006 1.349 1.00 93.94 96 MET A O 1
ATOM 794 N N . LYS A 1 97 ? 4.777 -3.077 0.512 1.00 92.94 97 LYS A N 1
ATOM 795 C CA . LYS A 1 97 ? 6.210 -3.223 0.767 1.00 92.94 97 LYS A CA 1
ATOM 796 C C . LYS A 1 97 ? 6.909 -3.724 -0.481 1.00 92.94 97 LYS A C 1
ATOM 798 O O . LYS A 1 97 ? 6.511 -4.759 -1.017 1.00 92.94 97 LYS A O 1
ATOM 803 N N . ASN A 1 98 ? 7.983 -3.053 -0.877 1.00 91.94 98 ASN A N 1
ATOM 804 C CA . ASN A 1 98 ? 8.950 -3.564 -1.844 1.00 91.94 98 ASN A CA 1
ATOM 805 C C . ASN A 1 98 ? 10.296 -3.837 -1.141 1.00 91.94 98 ASN A C 1
ATOM 807 O O . ASN A 1 98 ? 10.366 -3.922 0.088 1.00 91.94 98 ASN A O 1
ATOM 811 N N . LYS A 1 99 ? 11.377 -4.027 -1.904 1.00 90.75 99 LYS A N 1
ATOM 812 C CA . LYS A 1 99 ? 12.691 -4.356 -1.333 1.00 90.75 99 LYS A CA 1
ATOM 813 C C . LYS A 1 99 ? 13.321 -3.212 -0.521 1.00 90.75 99 LYS A C 1
ATOM 815 O O . LYS A 1 99 ? 14.149 -3.497 0.343 1.00 90.75 99 LYS A O 1
ATOM 820 N N . TYR A 1 100 ? 12.988 -1.958 -0.819 1.00 84.44 100 TYR A N 1
ATOM 821 C CA . TYR A 1 100 ? 13.624 -0.780 -0.217 1.00 84.44 100 TYR A CA 1
ATOM 822 C C . TYR A 1 100 ? 12.757 -0.076 0.809 1.00 84.44 100 TYR A C 1
ATOM 824 O O . TYR A 1 100 ? 13.276 0.379 1.825 1.00 84.44 100 TYR A O 1
ATOM 832 N N . SER A 1 101 ? 11.461 -0.010 0.537 1.00 86.56 101 SER A N 1
ATOM 833 C CA . SER A 1 101 ? 10.570 0.914 1.209 1.00 86.56 101 SER A CA 1
ATOM 834 C C . SER A 1 101 ? 9.212 0.278 1.465 1.00 86.56 101 SER A C 1
ATOM 836 O O . SER A 1 101 ? 8.807 -0.721 0.856 1.00 86.56 101 SER A O 1
ATOM 838 N N . GLU A 1 102 ? 8.522 0.888 2.412 1.00 89.62 102 GLU A N 1
ATOM 839 C CA . GLU A 1 102 ? 7.149 0.599 2.783 1.00 89.62 102 GLU A CA 1
ATOM 840 C C . GLU A 1 102 ? 6.325 1.847 2.463 1.00 89.62 102 GLU A C 1
ATOM 842 O O . GLU A 1 102 ? 6.844 2.959 2.540 1.00 89.62 102 GLU A O 1
ATOM 847 N N . TYR A 1 103 ? 5.074 1.671 2.056 1.00 89.69 103 TYR A N 1
ATOM 848 C CA . TYR A 1 103 ? 4.220 2.750 1.571 1.00 89.69 103 TYR A CA 1
ATOM 849 C C . TYR A 1 103 ? 2.790 2.559 2.062 1.00 89.69 103 TYR A C 1
ATOM 851 O O . TYR A 1 103 ? 2.321 1.423 2.170 1.00 89.69 103 TYR A O 1
ATOM 859 N N . ILE A 1 104 ? 2.093 3.665 2.304 1.00 91.44 104 ILE A N 1
ATOM 860 C CA . ILE A 1 104 ? 0.635 3.716 2.278 1.00 91.44 104 ILE A CA 1
ATOM 861 C C . ILE A 1 104 ? 0.249 4.310 0.927 1.00 91.44 104 ILE A C 1
ATOM 863 O O . ILE A 1 104 ? 0.682 5.412 0.608 1.00 91.44 104 ILE A O 1
ATOM 867 N N . PHE A 1 105 ? -0.535 3.597 0.127 1.00 91.06 105 PHE A N 1
ATOM 868 C CA . PHE A 1 105 ? -1.087 4.136 -1.116 1.00 91.06 105 PHE A CA 1
ATOM 869 C C . PHE A 1 105 ? -2.609 4.184 -1.056 1.00 91.06 105 PHE A C 1
ATOM 871 O O . PHE A 1 105 ? -3.240 3.461 -0.275 1.00 91.06 105 PHE A O 1
ATOM 878 N N . ILE A 1 106 ? -3.174 5.065 -1.876 1.00 89.94 106 ILE A N 1
ATOM 879 C CA . ILE A 1 106 ? -4.585 5.431 -1.839 1.00 89.94 106 ILE A CA 1
ATOM 880 C C . ILE A 1 106 ? -5.188 5.187 -3.219 1.00 89.94 106 ILE A C 1
ATOM 882 O O . ILE A 1 106 ? -4.810 5.830 -4.198 1.00 89.94 106 ILE A O 1
ATOM 886 N N . ASP A 1 107 ? -6.159 4.285 -3.284 1.00 88.75 107 ASP A N 1
ATOM 887 C CA . ASP A 1 107 ? -7.000 4.098 -4.465 1.00 88.75 107 ASP A CA 1
ATOM 888 C C . ASP A 1 107 ? -8.249 4.969 -4.313 1.00 88.75 107 ASP A C 1
ATOM 890 O O . ASP A 1 107 ? -9.151 4.663 -3.532 1.00 88.75 107 ASP A O 1
ATOM 894 N N . GLY A 1 108 ? -8.289 6.093 -5.023 1.00 81.88 108 GLY A N 1
ATOM 895 C CA . GLY A 1 108 ? -9.398 7.039 -4.980 1.00 81.88 108 GLY A CA 1
ATOM 896 C C . GLY A 1 108 ? -8.951 8.476 -5.210 1.00 81.88 108 GLY A C 1
ATOM 897 O O . GLY A 1 108 ? -7.797 8.751 -5.536 1.00 81.88 108 GLY A O 1
ATOM 898 N N . GLN A 1 109 ? -9.889 9.409 -5.052 1.00 71.81 109 GLN A N 1
ATOM 899 C CA . GLN A 1 109 ? -9.596 10.839 -5.129 1.00 71.81 109 GLN A CA 1
ATOM 900 C C . GLN A 1 109 ? -9.568 11.439 -3.730 1.00 71.81 109 GLN A C 1
ATOM 902 O O . GLN A 1 109 ? -10.585 11.473 -3.033 1.00 71.81 109 GLN A O 1
ATOM 907 N N . MET A 1 110 ? -8.396 11.934 -3.357 1.00 68.94 110 MET A N 1
ATOM 908 C CA . MET A 1 110 ? -8.180 12.752 -2.176 1.00 68.94 110 MET A CA 1
ATOM 909 C C . MET A 1 110 ? -7.568 14.078 -2.611 1.00 68.94 110 MET A C 1
ATOM 911 O O . MET A 1 110 ? -6.686 14.097 -3.466 1.00 68.94 110 MET A O 1
ATOM 915 N N . ASP A 1 111 ? -8.041 15.181 -2.036 1.00 64.56 111 ASP A N 1
ATOM 916 C CA . ASP A 1 111 ? -7.480 16.517 -2.271 1.00 64.56 111 ASP A CA 1
ATOM 917 C C . ASP A 1 111 ? -6.201 16.693 -1.430 1.00 64.56 111 ASP A C 1
ATOM 919 O O . ASP A 1 111 ? -6.132 17.560 -0.566 1.00 64.56 111 ASP A O 1
ATOM 923 N N . TRP A 1 112 ? -5.217 15.809 -1.618 1.00 67.06 112 TRP A N 1
ATOM 924 C CA . TRP A 1 112 ? -3.997 15.749 -0.809 1.00 67.06 112 TRP A CA 1
ATOM 925 C C . TRP A 1 112 ? -2.779 16.281 -1.555 1.00 67.06 112 TRP A C 1
ATOM 927 O O . TRP A 1 112 ? -2.656 16.144 -2.770 1.00 67.06 112 TRP A O 1
ATOM 937 N N . ASN A 1 113 ? -1.818 16.815 -0.800 1.00 61.28 113 ASN A N 1
ATOM 938 C CA . ASN A 1 113 ? -0.544 17.321 -1.324 1.00 61.28 113 ASN A CA 1
ATOM 939 C C . ASN A 1 113 ? 0.489 16.216 -1.645 1.00 61.28 113 ASN A C 1
ATOM 941 O O . ASN A 1 113 ? 1.667 16.520 -1.844 1.00 61.28 113 ASN A O 1
ATOM 945 N N . PHE A 1 114 ? 0.096 14.939 -1.694 1.00 63.38 114 PHE A N 1
ATOM 946 C CA . PHE A 1 114 ? 1.010 13.859 -2.073 1.00 63.38 114 PHE A CA 1
ATOM 947 C C . PHE A 1 114 ? 1.175 13.771 -3.588 1.00 63.38 114 PHE A C 1
ATOM 949 O O . PHE A 1 114 ? 0.214 13.882 -4.348 1.00 63.38 114 PHE A O 1
ATOM 956 N N . HIS A 1 115 ? 2.401 13.502 -4.032 1.00 60.78 115 HIS A N 1
ATOM 957 C CA . HIS A 1 115 ? 2.626 13.057 -5.401 1.00 60.78 115 HIS A CA 1
ATOM 958 C C . HIS A 1 115 ? 2.078 11.629 -5.550 1.00 60.78 115 HIS A C 1
ATOM 960 O O . HIS A 1 115 ? 2.320 10.782 -4.690 1.00 60.78 115 HIS A O 1
ATOM 966 N N . ASP A 1 116 ? 1.325 11.378 -6.619 1.00 62.31 116 ASP A N 1
ATOM 967 C CA . ASP A 1 116 ? 0.878 10.043 -7.038 1.00 62.31 116 ASP A CA 1
ATOM 968 C C . ASP A 1 116 ? 0.062 9.232 -6.008 1.00 62.31 116 ASP A C 1
ATOM 970 O O . ASP A 1 116 ? 0.038 8.008 -6.084 1.00 62.31 116 ASP A O 1
ATOM 974 N N . ASN A 1 117 ? -0.631 9.876 -5.054 1.00 73.31 117 ASN A N 1
ATOM 975 C CA . ASN A 1 117 ? -1.442 9.195 -4.024 1.00 73.31 117 ASN A CA 1
ATOM 976 C C . ASN A 1 117 ? -0.660 8.166 -3.171 1.00 73.31 117 ASN A C 1
ATOM 978 O O . ASN A 1 117 ? -1.235 7.200 -2.656 1.00 73.31 117 ASN A O 1
ATOM 982 N N . ILE A 1 118 ? 0.654 8.363 -3.011 1.00 78.12 118 ILE A N 1
ATOM 983 C CA . ILE A 1 118 ? 1.547 7.460 -2.275 1.00 78.12 118 ILE A CA 1
ATOM 984 C C . ILE A 1 118 ? 2.255 8.223 -1.146 1.00 78.12 118 ILE A C 1
ATOM 986 O O . ILE A 1 118 ? 2.894 9.250 -1.366 1.00 78.12 118 ILE A O 1
ATOM 990 N N . ALA A 1 119 ? 2.203 7.668 0.063 1.00 77.44 119 ALA A N 1
ATOM 991 C CA . ALA A 1 119 ? 2.956 8.103 1.234 1.00 77.44 119 ALA A CA 1
ATOM 992 C C . ALA A 1 119 ? 4.031 7.059 1.585 1.00 77.44 119 ALA A C 1
ATOM 994 O O . ALA A 1 119 ? 3.722 5.922 1.939 1.00 77.44 119 ALA A O 1
ATOM 995 N N . GLU A 1 120 ? 5.310 7.421 1.478 1.00 81.94 120 GLU A N 1
ATOM 996 C CA . GLU A 1 120 ? 6.440 6.548 1.828 1.00 81.94 120 GLU A CA 1
ATOM 997 C C . GLU A 1 120 ? 6.684 6.516 3.349 1.00 81.94 120 GLU A C 1
ATOM 999 O O . GLU A 1 120 ? 6.900 7.539 3.984 1.00 81.94 120 GLU A O 1
ATOM 1004 N N . ILE A 1 121 ? 6.718 5.322 3.941 1.00 74.94 121 ILE A N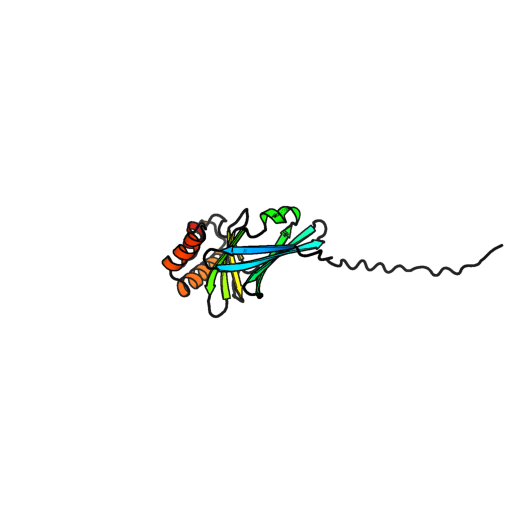 1
ATOM 1005 C CA . ILE A 1 121 ? 6.697 5.096 5.397 1.00 74.94 121 ILE A CA 1
ATOM 1006 C C . ILE A 1 121 ? 8.085 5.248 6.063 1.00 74.94 121 ILE A C 1
ATOM 1008 O O . ILE A 1 121 ? 8.184 5.213 7.284 1.00 74.94 121 ILE A O 1
ATOM 1012 N N . ASN A 1 122 ? 9.177 5.455 5.315 1.00 59.44 122 ASN A N 1
ATOM 1013 C CA . ASN A 1 122 ? 10.533 5.298 5.873 1.00 59.44 122 ASN A CA 1
ATOM 1014 C C . ASN A 1 122 ? 11.533 6.433 5.594 1.00 59.44 122 ASN A C 1
ATOM 1016 O O . ASN A 1 122 ? 12.745 6.231 5.676 1.00 59.44 122 ASN A O 1
ATOM 1020 N N . GLN A 1 123 ? 11.062 7.645 5.300 1.00 55.16 123 GLN A N 1
ATOM 1021 C CA . GLN A 1 123 ? 11.932 8.819 5.392 1.00 55.16 123 GLN A CA 1
ATOM 1022 C C . GLN A 1 123 ? 11.804 9.400 6.792 1.00 55.16 123 GLN A C 1
ATOM 1024 O O . GLN A 1 123 ? 10.831 10.094 7.058 1.00 55.16 123 GLN A O 1
ATOM 1029 N N . ASN A 1 124 ? 12.753 9.038 7.670 1.00 50.06 124 ASN A N 1
ATOM 1030 C CA . ASN A 1 124 ? 13.011 9.617 8.996 1.00 50.06 124 ASN A CA 1
ATOM 1031 C C . ASN A 1 124 ? 11.897 10.550 9.469 1.00 50.06 124 ASN A C 1
ATOM 1033 O O . ASN A 1 124 ? 11.966 11.762 9.269 1.00 50.06 124 ASN A O 1
ATOM 1037 N N . TYR A 1 125 ? 10.871 9.952 10.073 1.00 55.81 125 TYR A N 1
ATOM 1038 C CA . TYR A 1 125 ? 9.761 10.673 10.671 1.00 55.81 125 TYR A CA 1
ATOM 1039 C C . TYR A 1 125 ? 10.263 11.396 11.929 1.00 55.81 125 TYR A C 1
ATOM 1041 O O . TYR A 1 125 ? 10.043 10.975 13.062 1.00 55.81 125 TYR A O 1
ATOM 1049 N N . ILE A 1 126 ? 11.041 12.454 11.730 1.00 57.69 126 ILE A N 1
ATOM 1050 C CA . ILE A 1 126 ? 11.329 13.451 12.741 1.00 57.69 126 ILE A CA 1
ATOM 1051 C C . ILE A 1 126 ? 10.400 14.595 12.374 1.00 57.69 126 ILE A C 1
ATOM 1053 O O . ILE A 1 126 ? 10.629 15.293 11.391 1.00 57.69 126 ILE A O 1
ATOM 1057 N N . GLU A 1 127 ? 9.325 14.763 13.140 1.00 59.84 127 GLU A N 1
ATOM 1058 C CA . GLU A 1 127 ? 8.300 15.783 12.886 1.00 59.84 127 GLU A CA 1
ATOM 1059 C C . GLU A 1 127 ? 8.912 17.183 12.669 1.00 59.84 127 GLU A C 1
ATOM 1061 O O . GLU A 1 127 ? 8.404 17.972 11.877 1.00 59.84 127 GLU A O 1
ATOM 1066 N N . SER A 1 128 ? 10.050 17.471 13.318 1.00 61.81 128 SER A N 1
ATOM 1067 C CA . SER A 1 128 ? 10.791 18.730 13.176 1.00 61.81 128 SER A CA 1
ATOM 1068 C C . SER A 1 128 ? 11.598 18.882 11.880 1.00 61.81 128 SER A C 1
ATOM 1070 O O . SER A 1 128 ? 12.099 19.971 11.615 1.00 61.81 128 SER A O 1
ATOM 1072 N N . GLU A 1 129 ? 11.780 17.815 11.104 1.00 62.88 129 GLU A N 1
ATOM 1073 C CA . GLU A 1 129 ? 12.553 17.794 9.852 1.00 62.88 129 GLU A CA 1
ATOM 1074 C C . GLU A 1 129 ? 11.660 17.648 8.608 1.00 62.88 129 GLU A C 1
ATOM 1076 O O . GLU A 1 129 ? 12.147 17.721 7.479 1.00 62.88 129 GLU A O 1
ATOM 1081 N N . MET A 1 130 ? 10.346 17.485 8.793 1.00 69.50 130 MET A N 1
ATOM 1082 C CA . MET A 1 130 ? 9.390 17.466 7.692 1.00 69.50 130 MET A CA 1
ATOM 1083 C C . MET A 1 130 ? 9.116 18.875 7.167 1.00 69.50 130 MET A C 1
ATOM 1085 O O . MET A 1 130 ? 8.802 19.795 7.918 1.00 69.50 130 MET A O 1
ATOM 1089 N N . PHE A 1 131 ? 9.153 19.030 5.844 1.00 65.62 131 PHE A N 1
ATOM 1090 C CA . PHE A 1 131 ? 8.610 20.222 5.199 1.00 65.62 131 PHE A CA 1
ATOM 1091 C C . PHE A 1 131 ? 7.106 20.335 5.486 1.00 65.62 131 PHE A C 1
ATOM 1093 O O . PHE A 1 131 ? 6.384 19.345 5.367 1.00 65.62 131 PHE A O 1
ATOM 1100 N N . GLU A 1 132 ? 6.633 21.545 5.798 1.00 67.50 132 GLU A N 1
ATOM 1101 C CA . GLU A 1 132 ? 5.225 21.832 6.136 1.00 67.50 132 GLU A CA 1
ATOM 1102 C C . GLU A 1 132 ? 4.229 21.241 5.123 1.00 67.50 132 GLU A C 1
ATOM 1104 O O . GLU A 1 132 ? 3.248 20.613 5.510 1.00 67.50 132 GLU A O 1
ATOM 1109 N N . ILE A 1 133 ? 4.533 21.331 3.822 1.00 64.06 133 ILE A N 1
ATOM 1110 C CA . ILE A 1 133 ? 3.674 20.786 2.755 1.00 64.06 133 ILE A CA 1
ATOM 1111 C C . ILE A 1 133 ? 3.489 19.263 2.840 1.00 64.06 133 ILE A C 1
ATOM 1113 O O . ILE A 1 133 ? 2.416 18.750 2.535 1.00 64.06 133 ILE A O 1
ATOM 1117 N N . ASN A 1 134 ? 4.515 18.537 3.292 1.00 74.25 134 ASN A N 1
ATOM 1118 C CA . ASN A 1 134 ? 4.412 17.099 3.519 1.00 74.25 134 ASN A CA 1
ATOM 1119 C C . ASN A 1 134 ? 3.647 16.836 4.820 1.00 74.25 134 ASN A C 1
ATOM 1121 O O . ASN A 1 134 ? 2.839 15.915 4.880 1.00 74.25 134 ASN A O 1
ATOM 1125 N N . LYS A 1 135 ? 3.872 17.654 5.856 1.00 78.94 135 LYS A N 1
ATOM 1126 C CA . LYS A 1 135 ? 3.237 17.500 7.170 1.00 78.94 135 LYS A CA 1
ATOM 1127 C C . LYS A 1 135 ? 1.714 17.523 7.080 1.00 78.94 135 LYS A C 1
ATOM 1129 O O . LYS A 1 135 ? 1.083 16.648 7.665 1.00 78.94 135 LYS A O 1
ATOM 1134 N N . GLU A 1 136 ? 1.140 18.457 6.323 1.00 81.56 136 GLU A N 1
ATOM 1135 C CA . GLU A 1 136 ? -0.313 18.536 6.116 1.00 81.56 136 GLU A CA 1
ATOM 1136 C C . GLU A 1 136 ? -0.884 17.229 5.548 1.00 81.56 136 GLU A C 1
ATOM 1138 O O . GLU A 1 136 ? -1.794 16.658 6.144 1.00 81.56 136 GLU A O 1
ATOM 1143 N N . GLY A 1 137 ? -0.287 16.688 4.479 1.00 82.31 137 GLY A N 1
ATOM 1144 C CA . GLY A 1 137 ? -0.739 15.423 3.890 1.00 82.31 137 GLY A CA 1
ATOM 1145 C C . GLY A 1 137 ? -0.658 14.244 4.867 1.00 82.31 137 GLY A C 1
ATOM 1146 O O . GLY A 1 137 ? -1.581 13.436 4.948 1.00 82.31 137 GLY A O 1
ATOM 1147 N N . TYR A 1 138 ? 0.412 14.145 5.664 1.00 85.50 138 TYR A N 1
ATOM 1148 C CA . TYR A 1 138 ? 0.536 13.076 6.665 1.00 85.50 138 TYR A CA 1
ATOM 1149 C C . TYR A 1 138 ? -0.442 13.233 7.839 1.00 85.50 138 TYR A C 1
ATOM 1151 O O . TYR A 1 138 ? -0.917 12.225 8.361 1.00 85.50 138 TYR A O 1
ATOM 1159 N N . LEU A 1 139 ? -0.764 14.463 8.252 1.00 86.88 139 LEU A N 1
ATOM 1160 C CA . LEU A 1 139 ? -1.793 14.721 9.265 1.00 86.88 139 LEU A CA 1
ATOM 1161 C C . LEU A 1 139 ? -3.189 14.360 8.751 1.00 86.88 139 LEU A C 1
ATOM 1163 O O . LEU A 1 139 ? -3.974 13.765 9.488 1.00 86.88 139 LEU A O 1
ATOM 1167 N N . GLU A 1 140 ? -3.493 14.672 7.491 1.00 87.56 140 GLU A N 1
ATOM 1168 C CA . GLU A 1 140 ? -4.745 14.263 6.850 1.00 87.56 140 GLU A CA 1
ATOM 1169 C C . GLU A 1 140 ? -4.837 12.739 6.728 1.00 87.56 140 GLU A C 1
ATOM 1171 O O . GLU A 1 140 ? -5.868 12.163 7.072 1.00 87.56 140 GLU A O 1
ATOM 1176 N N . LEU A 1 141 ? -3.742 12.074 6.351 1.00 88.56 141 LEU A N 1
ATOM 1177 C CA . LEU A 1 141 ? -3.662 10.615 6.340 1.00 88.56 141 LEU A CA 1
ATOM 1178 C C . LEU A 1 141 ? -3.880 10.004 7.722 1.00 88.56 141 LEU A C 1
ATOM 1180 O O . LEU A 1 141 ? -4.675 9.077 7.865 1.00 88.56 141 LEU A O 1
ATOM 1184 N N . SER A 1 142 ? -3.210 10.535 8.743 1.00 91.06 142 SER A N 1
ATOM 1185 C CA . SER A 1 142 ? -3.403 10.115 10.131 1.00 91.06 142 SER A CA 1
ATOM 1186 C C . SER A 1 142 ? -4.870 10.226 10.542 1.00 91.06 142 SER A C 1
ATOM 1188 O O . SER A 1 142 ? -5.443 9.258 11.043 1.00 91.06 142 SER A O 1
ATOM 1190 N N . LYS A 1 143 ? -5.501 11.370 10.262 1.00 91.56 143 LYS A N 1
ATOM 1191 C CA . LYS A 1 143 ? -6.904 11.619 10.584 1.00 91.56 143 LYS A CA 1
ATOM 1192 C C . LYS A 1 143 ? -7.849 10.643 9.875 1.00 91.56 143 LYS A C 1
ATOM 1194 O O . LYS A 1 143 ? -8.685 10.038 10.539 1.00 91.56 143 LYS A O 1
ATOM 1199 N N . GLU A 1 144 ? -7.707 10.446 8.564 1.00 91.56 144 GLU A N 1
ATOM 1200 C CA . GLU A 1 144 ? -8.560 9.514 7.807 1.00 91.56 144 GLU A CA 1
ATOM 1201 C C . GLU A 1 144 ? -8.425 8.072 8.310 1.00 91.56 144 GLU A C 1
ATOM 1203 O O . GLU A 1 144 ? -9.424 7.357 8.428 1.00 91.56 144 GLU A O 1
ATOM 1208 N N . LEU A 1 145 ? -7.209 7.636 8.659 1.00 93.00 145 LEU A N 1
ATOM 1209 C CA . LEU A 1 145 ? -7.008 6.317 9.256 1.00 93.00 145 LEU A CA 1
ATOM 1210 C C . LEU A 1 145 ? -7.731 6.207 10.605 1.00 93.00 145 LEU A C 1
ATOM 1212 O O . LEU A 1 145 ? -8.459 5.238 10.808 1.00 93.00 145 LEU A O 1
ATOM 1216 N N . GLN A 1 146 ? -7.580 7.195 11.495 1.00 94.50 146 GLN A N 1
ATOM 1217 C CA . GLN A 1 146 ? -8.232 7.202 12.813 1.00 94.50 146 GLN A CA 1
ATOM 1218 C C . GLN A 1 146 ? -9.767 7.232 12.726 1.00 94.50 146 GLN A C 1
ATOM 1220 O O . GLN A 1 146 ? -10.446 6.629 13.558 1.00 94.50 146 GLN A O 1
ATOM 1225 N N . GLU A 1 147 ? -10.335 7.913 11.727 1.00 94.19 147 GLU A N 1
ATOM 1226 C CA . GLU A 1 147 ? -11.789 7.999 11.536 1.00 94.19 147 GLU A CA 1
ATOM 1227 C C . GLU A 1 147 ? -12.403 6.700 10.979 1.00 94.19 147 GLU A C 1
ATOM 1229 O O . GLU A 1 147 ? -13.589 6.443 11.200 1.00 94.19 147 GLU A O 1
ATOM 1234 N N . ASN A 1 148 ? -11.614 5.863 10.291 1.00 95.69 148 ASN A N 1
ATOM 1235 C CA . ASN A 1 148 ? -12.120 4.698 9.549 1.00 95.69 148 ASN A CA 1
ATOM 1236 C C . ASN A 1 148 ? -11.596 3.337 10.046 1.00 95.69 148 ASN A C 1
ATOM 1238 O O . ASN A 1 148 ? -12.105 2.293 9.632 1.00 95.69 148 ASN A O 1
ATOM 1242 N N . THR A 1 149 ? -10.605 3.303 10.936 1.00 95.94 149 THR A N 1
ATOM 1243 C CA . THR A 1 149 ? -10.170 2.081 11.624 1.00 95.94 149 THR A CA 1
ATOM 1244 C C . THR A 1 149 ? -9.639 2.403 13.012 1.00 95.94 149 THR A C 1
ATOM 1246 O O . THR A 1 149 ? -8.949 3.393 13.210 1.00 95.94 149 THR A O 1
ATOM 1249 N N . ASP A 1 150 ? -9.896 1.523 13.980 1.00 96.00 150 ASP A N 1
ATOM 1250 C CA . ASP A 1 150 ? -9.227 1.608 15.273 1.00 96.00 150 ASP A CA 1
ATOM 1251 C C . ASP A 1 150 ? -7.799 1.034 15.205 1.00 96.00 150 ASP A C 1
ATOM 1253 O O . ASP A 1 150 ? -7.492 0.143 14.401 1.00 96.00 150 ASP A O 1
ATOM 1257 N N . GLU A 1 151 ? -6.931 1.527 16.090 1.00 96.06 151 GLU A N 1
ATOM 1258 C CA . GLU A 1 151 ? -5.519 1.138 16.168 1.00 96.06 151 GLU A CA 1
ATOM 1259 C C . GLU A 1 151 ? -5.340 -0.376 16.374 1.00 96.06 151 GLU A C 1
ATOM 1261 O O . GLU A 1 151 ? -4.482 -1.005 15.750 1.00 96.06 151 GLU A O 1
ATOM 1266 N N . ALA A 1 152 ? -6.170 -1.001 17.217 1.00 96.44 152 ALA A N 1
ATOM 1267 C CA . ALA A 1 152 ? -6.045 -2.423 17.527 1.00 96.44 152 ALA A CA 1
ATOM 1268 C C . ALA A 1 152 ? -6.373 -3.298 16.306 1.00 96.44 152 ALA A C 1
ATOM 1270 O O . ALA A 1 152 ? -5.681 -4.293 16.051 1.00 96.44 152 ALA A O 1
ATOM 1271 N N . SER A 1 153 ? -7.384 -2.919 15.523 1.00 95.75 153 SER A N 1
ATOM 1272 C CA . SER A 1 153 ? -7.722 -3.547 14.244 1.00 95.75 153 SER A CA 1
ATOM 1273 C C . SER A 1 153 ? -6.597 -3.396 13.217 1.00 95.75 153 SER A C 1
ATOM 1275 O O . SER A 1 153 ? -6.218 -4.387 12.579 1.00 95.75 153 SER A O 1
ATOM 1277 N N . LEU A 1 154 ? -5.998 -2.206 13.115 1.00 95.75 154 LEU A N 1
ATOM 1278 C CA . LEU A 1 154 ? -4.879 -1.926 12.210 1.00 95.75 154 LEU A CA 1
ATOM 1279 C C . LEU A 1 154 ? -3.635 -2.759 12.565 1.00 95.75 154 LEU A C 1
ATOM 1281 O O . LEU A 1 154 ? -3.090 -3.470 11.712 1.00 95.75 154 LEU A O 1
ATOM 1285 N N . ILE A 1 155 ? -3.237 -2.769 13.843 1.00 96.50 155 ILE A N 1
ATOM 1286 C CA . ILE A 1 155 ? -2.128 -3.593 14.354 1.00 96.50 155 ILE A CA 1
ATOM 1287 C C . ILE A 1 155 ? -2.394 -5.070 14.077 1.00 96.50 155 ILE A C 1
ATOM 1289 O O . ILE A 1 155 ? -1.503 -5.791 13.619 1.00 96.50 155 ILE A O 1
ATOM 1293 N N . LYS A 1 156 ? -3.616 -5.549 14.338 1.00 95.25 156 LYS A N 1
ATOM 1294 C CA . LYS A 1 156 ? -3.982 -6.947 14.095 1.00 95.25 156 LYS A CA 1
ATOM 1295 C C . LYS A 1 156 ? -3.808 -7.314 12.623 1.00 95.25 156 LYS A C 1
ATOM 1297 O O . LYS A 1 156 ? -3.231 -8.371 12.350 1.00 95.25 156 LYS A O 1
ATOM 1302 N N . ARG A 1 157 ? -4.265 -6.472 11.688 1.00 94.94 157 ARG A N 1
ATOM 1303 C CA . ARG A 1 157 ? -4.090 -6.682 10.239 1.00 94.94 157 ARG A CA 1
ATOM 1304 C C . ARG A 1 157 ? -2.612 -6.775 9.859 1.00 94.94 157 ARG A C 1
ATOM 1306 O O . ARG A 1 157 ? -2.182 -7.800 9.326 1.00 94.94 157 ARG A O 1
ATOM 1313 N N . LEU A 1 158 ? -1.815 -5.769 10.214 1.00 94.62 158 LEU A N 1
ATOM 1314 C CA . LEU A 1 158 ? -0.383 -5.719 9.887 1.00 94.62 158 LEU A CA 1
ATOM 1315 C C . LEU A 1 158 ? 0.388 -6.904 10.483 1.00 94.62 158 LEU A C 1
ATOM 1317 O O . LEU A 1 158 ? 1.153 -7.575 9.785 1.00 94.62 158 LEU A O 1
ATOM 1321 N N . LYS A 1 159 ? 0.131 -7.224 11.756 1.00 95.00 159 LYS A N 1
ATOM 1322 C CA . LYS A 1 159 ? 0.760 -8.349 12.458 1.00 95.00 159 LYS A CA 1
ATOM 1323 C C . LYS A 1 159 ? 0.394 -9.692 11.834 1.00 95.00 159 LYS A C 1
ATOM 1325 O O . LYS A 1 159 ? 1.267 -10.543 11.678 1.00 95.00 159 LYS A O 1
ATOM 1330 N N . THR A 1 160 ? -0.868 -9.879 11.444 1.00 95.12 160 THR A N 1
ATOM 1331 C CA . THR A 1 160 ? -1.336 -11.111 10.783 1.00 95.12 160 THR A CA 1
ATOM 1332 C C . THR A 1 160 ? -0.600 -11.350 9.466 1.00 95.12 160 THR A C 1
ATOM 1334 O O . THR A 1 160 ? -0.296 -12.493 9.137 1.00 95.12 160 THR A O 1
ATOM 1337 N N . CYS A 1 161 ? -0.235 -10.287 8.749 1.00 92.19 161 CYS A N 1
ATOM 1338 C CA . CYS A 1 161 ? 0.532 -10.357 7.503 1.00 92.19 161 CYS A CA 1
ATOM 1339 C C . CYS A 1 161 ? 2.060 -10.297 7.699 1.00 92.19 161 CYS A C 1
ATOM 1341 O O . CYS A 1 161 ? 2.810 -10.279 6.717 1.00 92.19 161 CYS A O 1
ATOM 1343 N N . GLY A 1 162 ? 2.547 -10.278 8.946 1.00 90.62 162 GLY A N 1
ATOM 1344 C CA . GLY A 1 162 ? 3.973 -10.172 9.266 1.00 90.62 162 GLY A CA 1
ATOM 1345 C C . GLY A 1 162 ? 4.616 -8.904 8.696 1.00 90.62 162 GLY A C 1
ATOM 1346 O O . GLY A 1 162 ? 5.720 -8.972 8.147 1.00 90.62 162 GLY A O 1
ATOM 1347 N N . CYS A 1 163 ? 3.890 -7.787 8.705 1.00 88.69 163 CYS A N 1
ATOM 1348 C CA . CYS A 1 163 ? 4.399 -6.471 8.328 1.00 88.69 163 CYS A CA 1
ATOM 1349 C C . CYS A 1 163 ? 4.996 -5.772 9.554 1.00 88.69 163 CYS A C 1
ATOM 1351 O O . CYS A 1 163 ? 4.549 -6.015 10.681 1.00 88.69 163 CYS A O 1
ATOM 1353 N N . ASN A 1 164 ? 5.989 -4.903 9.337 1.00 84.62 164 ASN A N 1
ATOM 1354 C CA . ASN A 1 164 ? 6.355 -3.957 10.381 1.00 84.62 164 ASN A CA 1
ATOM 1355 C C . ASN A 1 164 ? 5.193 -2.975 10.541 1.00 84.62 164 ASN A C 1
ATOM 1357 O O . ASN A 1 164 ? 4.690 -2.444 9.556 1.00 84.62 164 ASN A O 1
ATOM 1361 N N . TYR A 1 165 ? 4.733 -2.797 11.771 1.00 88.19 165 TYR A N 1
ATOM 1362 C CA . TYR A 1 165 ? 3.630 -1.898 12.076 1.00 88.19 165 TYR A CA 1
ATOM 1363 C C . TYR A 1 165 ? 4.088 -0.662 12.842 1.00 88.19 165 TYR A C 1
ATOM 1365 O O . TYR A 1 165 ? 3.287 0.252 12.965 1.00 88.19 165 TYR A O 1
ATOM 1373 N N . SER A 1 166 ? 5.332 -0.592 13.340 1.00 88.94 166 SER A N 1
ATOM 1374 C CA . SER A 1 166 ? 5.794 0.574 14.111 1.00 88.94 166 SER A CA 1
ATOM 1375 C C . SER A 1 166 ? 5.599 1.868 13.335 1.00 88.94 166 SER A C 1
ATOM 1377 O O . SER A 1 166 ? 5.021 2.817 13.846 1.00 88.94 166 SER A O 1
ATOM 1379 N N . ASP A 1 167 ? 6.013 1.863 12.075 1.00 84.81 167 ASP A N 1
ATOM 1380 C CA . ASP A 1 167 ? 6.089 3.075 11.269 1.00 84.81 167 ASP A CA 1
ATOM 1381 C C . ASP A 1 167 ? 4.698 3.473 10.754 1.00 84.81 167 ASP A C 1
ATOM 1383 O O . ASP A 1 167 ? 4.343 4.649 10.744 1.00 84.81 167 ASP A O 1
ATOM 1387 N N . VAL A 1 168 ? 3.850 2.479 10.463 1.00 89.75 168 VAL A N 1
ATOM 1388 C CA . VAL A 1 168 ? 2.425 2.696 10.175 1.00 89.75 168 VAL A CA 1
ATOM 1389 C C . VAL A 1 168 ? 1.710 3.301 11.385 1.00 89.75 168 VAL A C 1
ATOM 1391 O O . VAL A 1 168 ? 0.892 4.200 11.224 1.00 89.75 168 VAL A O 1
ATOM 1394 N N . ILE A 1 169 ? 2.015 2.832 12.598 1.00 92.00 169 ILE A N 1
ATOM 1395 C CA . ILE A 1 169 ? 1.392 3.329 13.831 1.00 92.00 169 ILE A CA 1
ATOM 1396 C C . ILE A 1 169 ? 1.925 4.710 14.218 1.00 92.00 169 ILE A C 1
ATOM 1398 O O . ILE A 1 169 ? 1.168 5.530 14.732 1.00 92.00 169 ILE A O 1
ATOM 1402 N N . ASN A 1 170 ? 3.183 5.017 13.899 1.00 88.44 170 ASN A N 1
ATOM 1403 C CA . ASN A 1 170 ? 3.697 6.378 14.011 1.00 88.44 170 ASN A CA 1
ATOM 1404 C C . ASN A 1 170 ? 2.888 7.330 13.122 1.00 88.44 170 ASN A C 1
ATOM 1406 O O . ASN A 1 170 ? 2.432 8.347 13.626 1.00 88.44 170 ASN A O 1
ATOM 1410 N N . ILE A 1 171 ? 2.626 6.964 11.857 1.00 88.81 171 ILE A N 1
ATOM 1411 C CA . ILE A 1 171 ? 1.756 7.743 10.957 1.00 88.81 171 ILE A CA 1
ATOM 1412 C C . ILE A 1 171 ? 0.315 7.804 11.481 1.00 88.81 171 ILE A C 1
ATOM 1414 O O . ILE A 1 171 ? -0.321 8.851 11.439 1.00 88.81 171 ILE A O 1
ATOM 1418 N N . TYR A 1 172 ? -0.217 6.697 11.995 1.00 91.94 172 TYR A N 1
ATOM 1419 C CA . TYR A 1 172 ? -1.569 6.658 12.547 1.00 91.94 172 TYR A CA 1
ATOM 1420 C C . TYR A 1 172 ? -1.741 7.663 13.694 1.00 91.94 172 TYR A C 1
ATOM 1422 O O . TYR A 1 172 ? -2.771 8.321 13.753 1.00 91.94 172 TYR A O 1
ATOM 1430 N N . ASN A 1 173 ? -0.734 7.849 14.552 1.00 91.06 173 ASN A N 1
ATOM 1431 C CA . ASN A 1 173 ? -0.816 8.672 15.765 1.00 91.06 173 ASN A CA 1
ATOM 1432 C C . ASN A 1 173 ? -0.458 10.163 15.587 1.00 91.06 173 ASN A C 1
ATOM 1434 O O . ASN A 1 173 ? -0.405 10.884 16.581 1.00 91.06 173 ASN A O 1
ATOM 1438 N N . LEU A 1 174 ? -0.223 10.653 14.367 1.00 87.69 174 LEU A N 1
ATOM 1439 C CA . LEU A 1 174 ? 0.261 12.027 14.139 1.00 87.69 174 LEU A CA 1
ATOM 1440 C C . LEU A 1 174 ? -0.746 13.128 14.437 1.00 87.69 174 LEU A C 1
ATOM 1442 O O . LEU A 1 174 ? -0.356 14.237 14.783 1.00 87.69 174 LEU A O 1
ATOM 1446 N N . TYR A 1 175 ? -2.030 12.851 14.244 1.00 82.25 175 TYR A N 1
ATOM 1447 C CA . TYR A 1 175 ? -3.091 13.829 14.454 1.00 82.25 175 TYR A CA 1
ATOM 1448 C C . TYR A 1 175 ? -3.386 14.091 15.947 1.00 82.25 175 TYR A C 1
ATOM 1450 O O . TYR A 1 175 ? -4.071 15.060 16.273 1.00 82.25 175 TYR A O 1
ATOM 1458 N N . SER A 1 176 ? -2.891 13.224 16.839 1.00 71.94 176 SER A N 1
ATOM 1459 C CA . SER A 1 176 ? -3.245 13.155 18.270 1.00 71.94 176 SER A CA 1
ATOM 1460 C C . SER A 1 176 ? -2.412 14.044 19.191 1.00 71.94 176 SER A C 1
ATOM 1462 O O . SER A 1 176 ? -1.184 14.139 18.990 1.00 71.94 176 SER A O 1
#

Radius of gyration: 22.69 Å; chains: 1; bounding box: 39×36×92 Å

Foldseek 3Di:
DDDDPPDPPPPPPPPPPPPFPWDDKDWDWDAFLVRWIKIKIWIWTDDVPFIKIWIWIDTPNHTQAIDMDTPVCCQQPDWPDKFWQFDDPFWTWIWTDGNPWIWIAIRGDDPALDDRRIDTLDDPPPVVPDDPNVLVRLLVVLVVSVVTDDPVSRCVRCVRRVHDCPSVVVSNPSND

pLDDT: mean 80.41, std 17.81, range [33.72, 97.31]

Sequence (176 aa):
MKRILTLMVCMGIIFVGCGNNEYEANSYTLKNNFNEEYIVEYTEYSGFPDTNVRITAYYSGKEIMEYSGEYKRVEQLKPQKILHLCSTQKCDFYFMKNKYSEYIFIDGQMDWNFHDNIAEINQNYIESEMFEINKEGYLELSKELQENTDEASLIKRLKTCGCNYSDVINIYNLYS